Protein AF-A0A8S4NCX4-F1 (afdb_monomer_lite)

Structure (mmCIF, N/CA/C/O backbone):
data_AF-A0A8S4NCX4-F1
#
_entry.id   AF-A0A8S4NCX4-F1
#
loop_
_atom_site.group_PDB
_atom_site.id
_atom_site.type_symbol
_atom_site.label_atom_id
_atom_site.label_alt_id
_atom_site.label_comp_id
_atom_site.label_asym_id
_atom_site.label_entity_id
_atom_site.label_seq_id
_atom_site.pdbx_PDB_ins_code
_atom_site.Cartn_x
_atom_site.Cartn_y
_atom_site.Cartn_z
_atom_site.occupancy
_atom_site.B_iso_or_equiv
_atom_site.auth_seq_id
_atom_site.auth_comp_id
_atom_site.auth_asym_id
_atom_site.auth_atom_id
_atom_site.pdbx_PDB_model_num
ATOM 1 N N . MET A 1 1 ? -47.545 -5.987 24.707 1.00 58.41 1 MET A N 1
ATOM 2 C CA . MET A 1 1 ? -46.075 -5.832 24.597 1.00 58.41 1 MET A CA 1
ATOM 3 C C . MET A 1 1 ? -45.440 -6.797 23.587 1.00 58.41 1 MET A C 1
ATOM 5 O O . MET A 1 1 ? -44.699 -6.348 22.729 1.00 58.41 1 MET A O 1
ATOM 9 N N . MET A 1 2 ? -45.790 -8.090 23.594 1.00 58.44 2 MET A N 1
ATOM 10 C CA . MET A 1 2 ? -45.186 -9.116 22.714 1.00 58.44 2 MET A CA 1
ATOM 11 C C . MET A 1 2 ? -45.496 -8.986 21.201 1.00 58.44 2 MET A C 1
ATOM 13 O O . MET A 1 2 ? -44.757 -9.506 20.372 1.00 58.44 2 MET A O 1
ATOM 17 N N . GLN A 1 3 ? -46.576 -8.291 20.825 1.00 59.62 3 GLN A N 1
ATOM 18 C CA . GLN A 1 3 ? -46.982 -8.070 19.424 1.00 59.62 3 GLN A CA 1
ATOM 19 C C . GLN A 1 3 ? -46.141 -6.990 18.713 1.00 59.62 3 GLN A C 1
ATOM 21 O O . GLN A 1 3 ? -45.848 -7.118 17.529 1.00 59.62 3 GLN A O 1
ATOM 26 N N . VAL A 1 4 ? -45.685 -5.965 19.443 1.00 68.06 4 VAL A N 1
ATOM 27 C CA . VAL A 1 4 ? -44.924 -4.833 18.878 1.00 68.06 4 VAL A CA 1
ATOM 28 C C . VAL A 1 4 ? -43.503 -5.257 18.491 1.00 68.06 4 VAL A C 1
ATOM 30 O O . VAL A 1 4 ? -43.012 -4.883 17.430 1.00 68.06 4 VAL A O 1
ATOM 33 N N . MET A 1 5 ? -42.880 -6.130 19.291 1.00 69.50 5 MET A N 1
ATOM 34 C CA . MET A 1 5 ? -41.547 -6.668 18.993 1.00 69.50 5 MET A CA 1
ATOM 35 C C . MET A 1 5 ? -41.543 -7.558 17.746 1.00 69.50 5 MET A C 1
ATOM 37 O O . MET A 1 5 ? -40.627 -7.479 16.935 1.00 69.50 5 MET A O 1
ATOM 41 N N . LYS A 1 6 ? -42.595 -8.364 17.540 1.00 71.31 6 LYS A N 1
ATOM 42 C CA . LYS A 1 6 ? -42.709 -9.213 16.343 1.00 71.31 6 LYS A CA 1
ATOM 43 C C . LYS A 1 6 ? -42.825 -8.378 15.066 1.00 71.31 6 LYS A C 1
ATOM 45 O O . LYS A 1 6 ? -42.198 -8.717 14.068 1.00 71.31 6 LYS A O 1
ATOM 50 N N . LEU A 1 7 ? -43.566 -7.269 15.114 1.00 77.00 7 LEU A N 1
ATOM 51 C CA . LEU A 1 7 ? -43.721 -6.373 13.968 1.00 77.00 7 LEU A CA 1
ATOM 52 C C . LEU A 1 7 ? -42.421 -5.616 13.647 1.00 77.00 7 LEU A C 1
ATOM 54 O O . LEU A 1 7 ? -42.077 -5.472 12.477 1.00 77.00 7 LEU A O 1
ATOM 58 N N . GLN A 1 8 ? -41.658 -5.209 14.669 1.00 75.50 8 GLN A N 1
ATOM 59 C CA . GLN A 1 8 ? -40.340 -4.595 14.473 1.00 75.50 8 GLN A CA 1
ATOM 60 C C . GLN A 1 8 ? -39.322 -5.570 13.872 1.00 75.50 8 GLN A C 1
ATOM 62 O O . GLN A 1 8 ? -38.602 -5.194 12.951 1.00 75.50 8 GLN A O 1
ATOM 67 N N . CYS A 1 9 ? -39.290 -6.830 14.318 1.00 77.62 9 CYS A N 1
ATOM 68 C CA . CYS A 1 9 ? -38.395 -7.834 13.735 1.00 77.62 9 CYS A CA 1
ATOM 69 C C . CYS A 1 9 ? -38.725 -8.124 12.263 1.00 77.62 9 CYS A C 1
ATOM 71 O O . CYS A 1 9 ? -37.815 -8.247 11.447 1.00 77.62 9 CYS A O 1
ATOM 73 N N . ILE A 1 10 ? -40.013 -8.188 11.907 1.00 83.88 10 ILE A N 1
ATOM 74 C CA . ILE A 1 10 ? -40.442 -8.394 10.516 1.00 83.88 10 ILE A CA 1
ATOM 75 C C . ILE A 1 10 ? -40.072 -7.182 9.652 1.00 83.88 10 ILE A C 1
ATOM 77 O O . ILE A 1 10 ? -39.556 -7.355 8.552 1.00 83.88 10 ILE A O 1
ATOM 81 N N . LEU A 1 11 ? -40.267 -5.960 10.156 1.00 82.19 11 LEU A N 1
ATOM 82 C CA . LEU A 1 11 ? -39.900 -4.744 9.429 1.00 82.19 11 LEU A CA 1
ATOM 83 C C . LE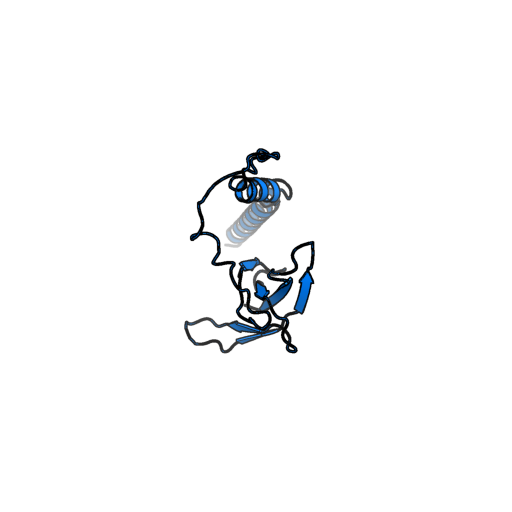U A 1 11 ? -38.386 -4.664 9.177 1.00 82.19 11 LEU A C 1
ATOM 85 O O . LEU A 1 11 ? -37.971 -4.347 8.065 1.00 82.19 11 LEU A O 1
ATOM 89 N N . LEU A 1 12 ? -37.562 -5.010 10.171 1.00 83.06 12 LEU A N 1
ATOM 90 C CA . LEU A 1 12 ? -36.103 -5.037 10.023 1.00 83.06 12 LEU A CA 1
ATOM 91 C C . LEU A 1 12 ? -35.645 -6.102 9.021 1.00 83.06 12 LEU A C 1
ATOM 93 O O . LEU A 1 12 ? -34.774 -5.823 8.201 1.00 83.06 12 LEU A O 1
ATOM 97 N N . LEU A 1 13 ? -36.269 -7.284 9.026 1.00 82.19 13 LEU A N 1
ATOM 98 C CA . LEU A 1 13 ? -36.000 -8.330 8.036 1.00 82.19 13 LEU A CA 1
ATOM 99 C C . LEU A 1 13 ? -36.366 -7.887 6.617 1.00 82.19 13 LEU A C 1
ATOM 101 O O . LEU A 1 13 ? -35.605 -8.149 5.691 1.00 82.19 13 LEU A O 1
ATOM 105 N N . LEU A 1 14 ? -37.485 -7.181 6.438 1.00 82.62 14 LEU A N 1
ATOM 106 C CA . LEU A 1 14 ? -37.898 -6.669 5.129 1.00 82.62 14 LEU A CA 1
ATOM 107 C C . LEU A 1 14 ? -36.974 -5.557 4.623 1.00 82.62 14 LEU A C 1
ATOM 109 O O . LEU A 1 14 ? -36.641 -5.549 3.441 1.00 82.62 14 LEU A O 1
ATOM 113 N N . ILE A 1 15 ? -36.515 -4.659 5.501 1.00 81.38 15 ILE A N 1
ATOM 114 C CA . ILE A 1 15 ? -35.525 -3.631 5.148 1.00 81.38 15 ILE A CA 1
ATOM 115 C C . ILE A 1 15 ? -34.203 -4.292 4.757 1.00 81.38 15 ILE A C 1
ATOM 117 O O . ILE A 1 15 ? -33.630 -3.937 3.730 1.00 81.38 15 ILE A O 1
ATOM 121 N N . PHE A 1 16 ? -33.744 -5.285 5.522 1.00 76.00 16 PHE A N 1
ATOM 122 C CA . PHE A 1 16 ? -32.504 -5.996 5.220 1.00 76.00 16 PHE A CA 1
ATOM 123 C C . PHE A 1 16 ? -32.601 -6.727 3.878 1.00 76.00 16 PHE A C 1
ATOM 125 O O . PHE A 1 16 ? -31.731 -6.561 3.031 1.00 76.00 16 PHE A O 1
ATOM 132 N N . LEU A 1 17 ? -33.707 -7.439 3.628 1.00 73.88 17 LEU A N 1
ATOM 133 C CA . LEU A 1 17 ? -33.945 -8.123 2.358 1.00 73.88 17 LEU A CA 1
ATOM 134 C C . LEU A 1 17 ? -34.027 -7.133 1.187 1.00 73.88 17 LEU A C 1
ATOM 136 O O . LEU A 1 17 ? -33.467 -7.390 0.125 1.00 73.88 17 LEU A O 1
ATOM 140 N N . PHE A 1 18 ? -34.682 -5.985 1.380 1.00 75.38 18 PHE A N 1
ATOM 141 C CA . PHE A 1 18 ? -34.773 -4.931 0.372 1.00 75.38 18 PHE A CA 1
ATOM 142 C C . PHE A 1 18 ? -33.398 -4.336 0.060 1.00 75.38 18 PHE A C 1
ATOM 144 O O . PHE A 1 18 ? -33.070 -4.155 -1.110 1.00 75.38 18 PHE A O 1
ATOM 151 N N . VAL A 1 19 ? -32.563 -4.091 1.073 1.00 69.38 19 VAL A N 1
ATOM 152 C CA . VAL A 1 19 ? -31.181 -3.647 0.868 1.00 69.38 19 VAL A CA 1
ATOM 153 C C . VAL A 1 19 ? -30.383 -4.738 0.160 1.00 69.38 19 VAL A C 1
ATOM 155 O O . VAL A 1 19 ? -29.743 -4.440 -0.831 1.00 69.38 19 VAL A O 1
ATOM 158 N N . THR A 1 20 ? -30.460 -6.011 0.549 1.00 65.25 20 THR A N 1
ATOM 159 C CA . THR A 1 20 ? -29.702 -7.084 -0.122 1.00 65.25 20 THR A CA 1
ATOM 160 C C . THR A 1 20 ? -30.132 -7.301 -1.579 1.00 65.25 20 THR A C 1
ATOM 162 O O . THR A 1 20 ? -29.284 -7.519 -2.444 1.00 65.25 20 THR A O 1
ATOM 165 N N . ILE A 1 21 ? -31.433 -7.217 -1.878 1.00 68.81 21 ILE A N 1
ATOM 166 C CA . ILE A 1 21 ? -31.961 -7.391 -3.240 1.00 68.81 21 ILE A CA 1
ATOM 167 C C . ILE A 1 21 ? -31.581 -6.200 -4.131 1.00 68.81 21 ILE A C 1
ATOM 169 O O . ILE A 1 21 ? -31.198 -6.404 -5.285 1.00 68.81 21 ILE A O 1
ATOM 173 N N . ASN A 1 22 ? -31.643 -4.972 -3.605 1.00 63.97 22 ASN A N 1
ATOM 174 C CA . ASN A 1 22 ? -31.317 -3.762 -4.367 1.00 63.97 22 ASN A CA 1
ATOM 175 C C . ASN A 1 22 ? -29.819 -3.417 -4.371 1.00 63.97 22 ASN A C 1
ATOM 177 O O . ASN A 1 22 ? -29.367 -2.712 -5.268 1.00 63.97 22 ASN A O 1
ATOM 181 N N . SER A 1 23 ? -29.033 -3.952 -3.435 1.00 48.84 23 SER A N 1
ATOM 182 C CA . SER A 1 23 ? -27.578 -3.771 -3.356 1.00 48.84 23 SER A CA 1
ATOM 183 C C . SER A 1 23 ? -26.801 -4.779 -4.193 1.00 48.84 23 SER A C 1
ATOM 185 O O . SER A 1 23 ? -25.606 -4.936 -3.966 1.00 48.84 23 SER A O 1
ATOM 187 N N . ARG A 1 24 ? -27.413 -5.448 -5.185 1.00 45.16 24 ARG A N 1
ATOM 188 C CA . ARG A 1 24 ? -26.621 -6.136 -6.214 1.00 45.16 24 ARG A CA 1
ATOM 189 C C . ARG A 1 24 ? -25.730 -5.091 -6.889 1.00 45.16 24 ARG A C 1
ATOM 191 O O . ARG A 1 24 ? -26.252 -4.274 -7.653 1.00 45.16 24 ARG A O 1
ATOM 198 N N . PRO A 1 25 ? -24.401 -5.114 -6.679 1.00 44.53 25 PRO A N 1
ATOM 199 C CA . PRO A 1 25 ? -23.524 -4.298 -7.485 1.00 44.53 25 PRO A CA 1
ATOM 200 C C . PRO A 1 25 ? -23.636 -4.894 -8.884 1.00 44.53 25 PRO A C 1
ATOM 202 O O . PRO A 1 25 ? -23.243 -6.038 -9.121 1.00 44.53 25 PRO A O 1
ATOM 205 N N . SER A 1 26 ? -24.244 -4.156 -9.812 1.00 43.50 26 SER A N 1
ATOM 206 C CA . SER A 1 26 ? -24.096 -4.456 -11.229 1.00 43.50 26 SER A CA 1
ATOM 207 C C . SER A 1 26 ? -22.601 -4.363 -11.515 1.00 43.50 26 SER A C 1
ATOM 209 O O . SER A 1 26 ? -22.059 -3.267 -11.665 1.00 43.50 26 SER A O 1
ATOM 211 N N . LYS A 1 27 ? -21.948 -5.531 -11.539 1.00 45.19 27 LYS A N 1
ATOM 212 C CA . LYS A 1 27 ? -20.526 -5.727 -11.855 1.00 45.19 27 LYS A CA 1
ATOM 213 C C . LYS A 1 27 ? -20.140 -5.014 -13.160 1.00 45.19 27 LYS A C 1
ATOM 215 O O . LYS A 1 27 ? -18.992 -4.630 -13.337 1.00 45.19 27 LYS A O 1
ATOM 220 N N . ASP A 1 28 ? -21.128 -4.738 -14.009 1.00 46.66 28 ASP A N 1
ATOM 221 C CA . ASP A 1 28 ? -20.958 -4.107 -15.310 1.00 46.66 28 ASP A CA 1
ATOM 222 C C . ASP A 1 28 ? -21.072 -2.571 -15.298 1.00 46.66 28 ASP A C 1
ATOM 224 O O . ASP A 1 28 ? -20.489 -1.918 -16.166 1.00 46.66 28 ASP A O 1
ATOM 228 N N . ARG A 1 29 ? -21.762 -1.939 -14.332 1.00 46.38 29 ARG A N 1
ATOM 229 C CA . ARG A 1 29 ? -21.927 -0.466 -14.336 1.00 46.38 29 ARG A CA 1
ATOM 230 C C . ARG A 1 29 ? -20.768 0.292 -13.701 1.00 46.38 29 ARG A C 1
ATOM 232 O O . ARG A 1 29 ? -20.398 1.336 -14.232 1.00 46.38 29 ARG A O 1
ATOM 239 N N . SER A 1 30 ? -20.172 -0.210 -12.620 1.00 46.62 30 SER A N 1
ATOM 240 C CA . SER A 1 30 ? -19.026 0.454 -11.978 1.00 46.62 30 SER A CA 1
ATOM 241 C C . SER A 1 30 ? -17.769 0.377 -12.845 1.00 46.62 30 SER A C 1
ATOM 243 O O . SER A 1 30 ? -17.073 1.377 -12.993 1.00 46.62 30 SER A O 1
ATOM 245 N N . ILE A 1 31 ? -17.535 -0.758 -13.513 1.00 43.62 31 ILE A N 1
ATOM 246 C CA . ILE A 1 31 ? -16.406 -0.936 -14.438 1.00 43.62 31 ILE A CA 1
ATOM 247 C C . ILE A 1 31 ? -16.583 -0.066 -15.690 1.00 43.62 31 ILE A C 1
ATOM 249 O O . ILE A 1 31 ? -15.616 0.522 -16.166 1.00 43.62 31 ILE A O 1
ATOM 253 N N . THR A 1 32 ? -17.807 0.088 -16.203 1.00 41.94 32 THR A N 1
ATOM 254 C CA . THR A 1 32 ? -18.066 0.957 -17.365 1.00 41.94 32 THR A CA 1
ATOM 255 C C . THR A 1 32 ? -17.982 2.445 -17.004 1.00 41.94 32 THR A C 1
ATOM 257 O O . THR A 1 32 ? -17.461 3.236 -17.787 1.00 41.94 32 THR A O 1
ATOM 260 N N . ALA A 1 33 ? -18.427 2.842 -15.807 1.00 44.47 33 ALA A N 1
ATOM 261 C CA . ALA A 1 33 ? -18.295 4.217 -15.326 1.00 44.47 33 ALA A CA 1
ATOM 262 C C . ALA A 1 33 ? -16.831 4.593 -15.032 1.00 44.47 33 ALA A C 1
ATOM 264 O O . ALA A 1 33 ? -16.402 5.668 -15.438 1.00 44.47 33 ALA A O 1
ATOM 265 N N . LEU A 1 34 ? -16.047 3.696 -14.419 1.00 38.12 34 LEU A N 1
ATOM 266 C CA . LEU A 1 34 ? -14.611 3.898 -14.178 1.00 38.12 34 LEU A CA 1
ATOM 267 C C . LEU A 1 34 ? -13.798 3.882 -15.477 1.00 38.12 34 LEU A C 1
ATOM 269 O O . LEU A 1 34 ? -12.943 4.743 -15.656 1.00 38.12 34 LEU A O 1
ATOM 273 N N . LYS A 1 35 ? -14.116 2.997 -16.433 1.00 38.75 35 LYS A N 1
ATOM 274 C CA . LYS A 1 35 ? -13.520 3.043 -17.780 1.00 38.75 35 LYS A CA 1
ATOM 275 C C . LYS A 1 35 ? -13.821 4.364 -18.486 1.00 38.75 35 LYS A C 1
ATOM 277 O O . LYS A 1 35 ? -12.923 4.945 -19.077 1.00 38.75 35 LYS A O 1
ATOM 282 N N . ASN A 1 36 ? -15.048 4.875 -18.391 1.00 38.25 36 ASN A N 1
ATOM 283 C CA . ASN A 1 36 ? -15.418 6.143 -19.025 1.00 38.25 36 ASN A CA 1
ATOM 284 C C . ASN A 1 36 ? -14.881 7.383 -18.297 1.00 38.25 36 ASN A C 1
ATOM 286 O O . ASN A 1 36 ? -14.775 8.429 -18.930 1.00 38.25 36 ASN A O 1
ATOM 290 N N . LEU A 1 37 ? -14.554 7.288 -17.005 1.00 42.03 37 LEU A N 1
ATOM 291 C CA . LEU A 1 37 ? -13.939 8.378 -16.246 1.00 42.03 37 LEU A CA 1
ATOM 292 C C . LEU A 1 3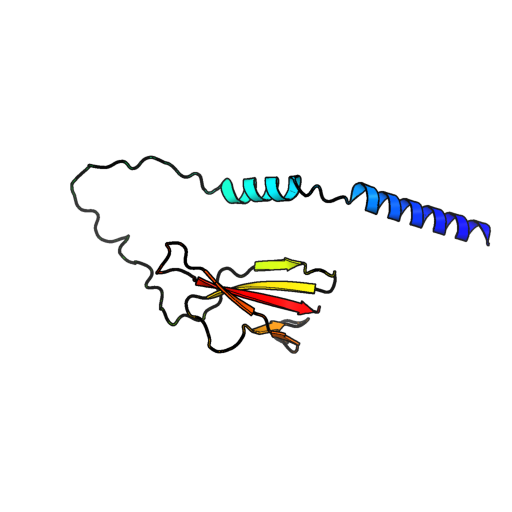7 ? -12.414 8.406 -16.443 1.00 42.03 37 LEU A C 1
ATOM 294 O O . LEU A 1 37 ? -11.854 9.478 -16.611 1.00 42.03 37 LEU A O 1
ATOM 298 N N . PHE A 1 38 ? -11.765 7.239 -16.520 1.00 41.09 38 PHE A N 1
ATOM 299 C CA . PHE A 1 38 ? -10.314 7.123 -16.714 1.00 41.09 38 PHE A CA 1
ATOM 300 C C . PHE A 1 38 ? -9.885 7.279 -18.187 1.00 41.09 38 PHE A C 1
ATOM 302 O O . PHE A 1 38 ? -8.793 7.759 -18.469 1.00 41.09 38 PHE A O 1
ATOM 309 N N . MET A 1 39 ? -10.751 6.930 -19.150 1.00 40.91 39 MET A N 1
ATOM 310 C CA . MET A 1 39 ? -10.447 7.030 -20.590 1.00 40.91 39 MET A CA 1
ATOM 311 C C . MET A 1 39 ? -10.959 8.319 -21.250 1.00 40.91 39 MET A C 1
ATOM 313 O O . MET A 1 39 ? -10.652 8.560 -22.416 1.00 40.91 39 MET A O 1
ATOM 317 N N . ARG A 1 40 ? -11.744 9.158 -20.554 1.00 39.53 40 ARG A N 1
ATOM 318 C CA . ARG A 1 40 ? -12.232 10.429 -21.128 1.00 39.53 40 ARG A CA 1
ATOM 319 C C . ARG A 1 40 ? -11.132 11.476 -21.296 1.00 39.53 40 ARG A C 1
ATOM 321 O O . ARG A 1 40 ? -11.220 12.264 -22.236 1.00 39.53 40 ARG A O 1
ATOM 328 N N . ASP A 1 41 ? -10.098 11.420 -20.461 1.00 39.41 41 ASP A N 1
ATOM 329 C CA . ASP A 1 41 ? -8.960 12.346 -20.519 1.00 39.41 41 ASP A CA 1
ATOM 330 C C . ASP A 1 41 ? -7.794 11.818 -21.368 1.00 39.41 41 ASP A C 1
ATOM 332 O O . ASP A 1 41 ? -6.907 12.573 -21.758 1.00 39.41 41 ASP A O 1
ATOM 336 N N . LEU A 1 42 ? -7.848 10.550 -21.786 1.00 39.44 42 LEU A N 1
ATOM 337 C CA . LEU A 1 42 ? -6.936 9.972 -22.771 1.00 39.44 42 LEU A CA 1
ATOM 338 C C . LEU A 1 42 ? -7.567 10.029 -24.162 1.00 39.44 42 LEU A C 1
ATOM 340 O O . LEU A 1 42 ? -7.802 9.017 -24.824 1.00 39.44 42 LEU A O 1
ATOM 344 N N . LYS A 1 43 ? -7.833 11.247 -24.641 1.00 37.16 43 LYS A N 1
ATOM 345 C CA . LYS A 1 43 ? -8.119 11.472 -26.060 1.00 37.16 43 LYS A CA 1
ATOM 346 C C . LYS A 1 43 ? -6.810 11.322 -26.837 1.00 37.16 43 LYS A C 1
ATOM 348 O O . LYS A 1 43 ? -6.187 12.309 -27.219 1.00 37.16 43 LYS A O 1
ATOM 353 N N . TRP A 1 44 ? -6.389 10.076 -27.046 1.00 39.19 44 TRP A N 1
ATOM 354 C CA . TRP A 1 44 ? -5.294 9.729 -27.944 1.00 39.19 44 TRP A CA 1
ATOM 355 C C . TRP A 1 44 ? -5.618 10.315 -29.321 1.00 39.19 44 TRP A C 1
ATOM 357 O O . TRP A 1 44 ? -6.589 9.903 -29.958 1.00 39.19 44 TRP A O 1
ATOM 367 N N . LYS A 1 45 ? -4.865 11.330 -29.757 1.00 36.56 45 LYS A N 1
ATOM 368 C CA . LYS A 1 45 ? -4.927 11.834 -31.131 1.00 36.56 45 LYS A CA 1
ATOM 369 C C . LYS A 1 45 ? -3.969 10.993 -31.975 1.00 36.56 45 LYS A C 1
ATOM 371 O O . LYS A 1 45 ? -2.761 11.145 -31.819 1.00 36.56 45 LYS A O 1
ATOM 376 N N . PRO A 1 46 ? -4.458 10.130 -32.881 1.00 42.53 46 PRO A N 1
ATOM 377 C CA . PRO A 1 46 ? -3.606 9.463 -33.847 1.00 42.53 46 PRO A CA 1
ATOM 378 C C . PRO A 1 46 ? -3.362 10.437 -35.002 1.00 42.53 46 PRO A C 1
ATOM 380 O O . PRO A 1 46 ? -3.999 10.363 -36.048 1.00 42.53 46 PRO A O 1
ATOM 383 N N . SER A 1 47 ? -2.491 11.414 -34.791 1.00 47.38 47 SER A N 1
ATOM 384 C CA . SER A 1 47 ? -1.989 12.241 -35.880 1.00 47.38 47 SER A CA 1
ATOM 385 C C . SER A 1 47 ? -0.637 12.801 -35.491 1.00 47.38 47 SER A C 1
ATOM 387 O O . SER A 1 47 ? -0.569 13.940 -35.066 1.00 47.38 47 SER A O 1
ATOM 389 N N . ASP A 1 48 ? 0.405 11.992 -35.629 1.00 40.22 48 ASP A N 1
ATOM 390 C CA . ASP A 1 48 ? 1.718 12.491 -36.027 1.00 40.22 48 ASP A CA 1
ATOM 391 C C . ASP A 1 48 ? 2.379 11.391 -36.860 1.00 40.22 48 ASP A C 1
ATOM 393 O O . ASP A 1 48 ? 3.021 10.459 -36.380 1.00 40.22 48 ASP A O 1
ATOM 397 N N . HIS A 1 49 ? 2.080 11.457 -38.155 1.00 46.31 49 HIS A N 1
ATOM 398 C CA . HIS A 1 49 ? 2.762 10.714 -39.202 1.00 46.31 49 HIS A CA 1
ATOM 399 C C . HIS A 1 49 ? 3.961 11.529 -39.725 1.00 46.31 49 HIS A C 1
ATOM 401 O O . HIS A 1 49 ? 4.055 12.732 -39.479 1.00 46.31 49 HIS A O 1
ATOM 407 N N . PRO A 1 50 ? 4.914 10.863 -40.395 1.00 51.53 50 PRO A N 1
ATOM 408 C CA . PRO A 1 50 ? 6.310 11.266 -40.464 1.00 51.53 50 PRO A CA 1
ATOM 409 C C . PRO A 1 50 ? 6.567 12.355 -41.511 1.00 51.53 50 PRO A C 1
ATOM 411 O O . PRO A 1 50 ? 5.947 12.373 -42.570 1.00 51.53 50 PRO A O 1
ATOM 414 N N . GLY A 1 51 ? 7.577 13.190 -41.254 1.00 45.47 51 GLY A N 1
ATOM 415 C CA . GLY A 1 51 ? 8.237 13.978 -42.296 1.00 45.47 51 GLY A CA 1
ATOM 416 C C . GLY A 1 51 ? 7.911 15.468 -42.311 1.00 45.47 51 GLY A C 1
ATOM 417 O O . GLY A 1 51 ? 7.349 15.962 -43.279 1.00 45.47 51 GLY A O 1
ATOM 418 N N . VAL A 1 52 ? 8.385 16.213 -41.312 1.00 40.50 52 VAL A N 1
ATOM 419 C CA . VAL A 1 52 ? 8.761 17.622 -41.507 1.00 40.50 52 VAL A CA 1
ATOM 420 C C . VAL A 1 52 ? 10.105 17.836 -40.823 1.00 40.50 52 VAL A C 1
ATOM 422 O O . VAL A 1 52 ? 10.242 17.686 -39.612 1.00 40.50 52 VAL A O 1
ATOM 425 N N . ARG A 1 53 ? 11.131 18.113 -41.628 1.00 54.22 53 ARG A N 1
ATOM 426 C CA . ARG A 1 53 ? 12.478 18.444 -41.162 1.00 54.22 53 ARG A CA 1
ATOM 427 C C . ARG A 1 53 ? 12.597 19.967 -41.064 1.00 54.22 53 ARG A C 1
ATOM 429 O O . ARG A 1 53 ? 12.169 20.653 -41.985 1.00 54.22 53 ARG A O 1
ATOM 436 N N . GLU A 1 54 ? 13.289 20.406 -40.008 1.00 51.22 54 GLU A N 1
ATOM 437 C CA . GLU A 1 54 ? 13.783 21.765 -39.703 1.00 51.22 54 GLU A CA 1
ATOM 438 C C . GLU A 1 54 ? 12.765 22.752 -39.098 1.00 51.22 54 GLU A C 1
ATOM 440 O O . GLU A 1 54 ? 11.648 22.865 -39.570 1.00 51.22 54 GLU A O 1
ATOM 445 N N . LYS A 1 55 ? 13.078 23.554 -38.069 1.00 45.31 55 LYS A N 1
ATOM 446 C CA . LYS A 1 55 ? 14.364 23.979 -37.483 1.00 45.31 55 LYS A CA 1
ATOM 447 C C . LYS A 1 55 ? 14.081 24.645 -36.119 1.00 45.31 55 LYS A C 1
ATOM 449 O O . LYS A 1 55 ? 13.148 25.427 -36.016 1.00 45.31 55 LYS A O 1
ATOM 454 N N . ARG A 1 56 ? 14.968 24.418 -35.139 1.00 49.12 56 ARG A N 1
ATOM 455 C CA . ARG A 1 56 ? 15.202 25.231 -33.921 1.00 49.12 56 ARG A CA 1
ATOM 456 C C . ARG A 1 56 ? 13.987 25.546 -33.032 1.00 49.12 56 ARG A C 1
ATOM 458 O O . ARG A 1 56 ? 13.503 26.671 -33.000 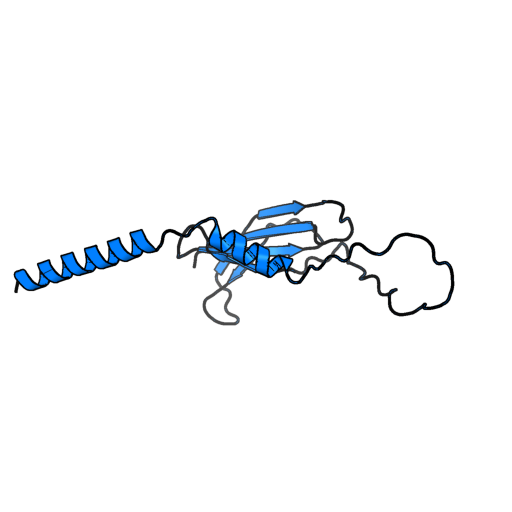1.00 49.12 56 ARG A O 1
ATOM 465 N N . GLN A 1 57 ? 13.660 24.597 -32.163 1.00 44.66 57 GLN A N 1
ATOM 466 C CA . GLN A 1 57 ? 13.091 24.893 -30.848 1.00 44.66 57 GLN A CA 1
ATOM 467 C C . GLN A 1 57 ? 13.752 23.965 -29.824 1.00 44.66 57 GLN A C 1
ATOM 469 O O . GLN A 1 57 ? 13.185 22.987 -29.361 1.00 44.66 57 GLN A O 1
ATOM 474 N N . SER A 1 58 ? 15.036 24.232 -29.583 1.00 49.97 58 SER A N 1
ATOM 475 C CA . SER A 1 58 ? 15.809 23.634 -28.493 1.00 49.97 58 SER A CA 1
ATOM 476 C C . SER A 1 58 ? 15.493 24.412 -27.218 1.00 49.97 58 SER A C 1
ATOM 478 O O . SER A 1 58 ? 15.382 25.637 -27.303 1.00 49.97 58 SER A O 1
ATOM 480 N N . SER A 1 59 ? 15.468 23.728 -26.071 1.00 53.28 59 SER A N 1
ATOM 481 C CA . SER A 1 59 ? 15.480 24.302 -24.713 1.00 53.28 59 SER A CA 1
ATOM 482 C C . SER A 1 59 ? 14.144 24.445 -23.968 1.00 53.28 59 SER A C 1
ATOM 484 O O . SER A 1 59 ? 13.989 25.433 -23.265 1.00 53.28 59 SER A O 1
ATOM 486 N N . TRP A 1 60 ? 13.219 23.480 -24.045 1.00 45.84 60 TRP A N 1
ATOM 487 C CA . TRP A 1 60 ? 12.202 23.286 -22.977 1.00 45.84 60 TRP A CA 1
ATOM 488 C C . TRP A 1 60 ? 11.714 21.828 -22.796 1.00 45.84 60 TRP A C 1
ATOM 490 O O . TRP A 1 60 ? 10.891 21.586 -21.922 1.00 45.84 60 TRP A O 1
ATOM 500 N N . TRP A 1 61 ? 12.217 20.851 -23.566 1.00 42.69 61 TRP A N 1
ATOM 501 C CA . TRP A 1 61 ? 11.835 19.427 -23.441 1.00 42.69 61 TRP A CA 1
ATOM 502 C C . TRP A 1 61 ? 12.989 18.505 -23.014 1.00 42.69 61 TRP A C 1
ATOM 504 O O . TRP A 1 61 ? 12.796 17.298 -22.932 1.00 42.69 61 TRP A O 1
ATOM 514 N N . ASP A 1 62 ? 14.171 19.063 -22.736 1.00 46.28 62 ASP A N 1
ATOM 515 C CA . ASP A 1 62 ? 15.374 18.284 -22.400 1.00 46.28 62 ASP A CA 1
ATOM 516 C C . ASP A 1 62 ? 15.562 18.081 -20.888 1.00 46.28 62 ASP A C 1
ATOM 518 O O . ASP A 1 62 ? 16.542 17.472 -20.468 1.00 46.28 62 ASP A O 1
ATOM 522 N N . GLU A 1 63 ? 14.613 18.524 -20.057 1.00 50.72 63 GLU A N 1
ATOM 523 C CA . GLU A 1 63 ? 14.484 17.994 -18.695 1.00 50.72 63 GLU A CA 1
ATOM 524 C C . GLU A 1 63 ? 13.767 16.644 -18.793 1.00 50.72 63 GLU A C 1
ATOM 526 O O . GLU A 1 63 ? 12.629 16.449 -18.371 1.00 50.72 63 GLU A O 1
ATOM 531 N N . GLU A 1 64 ? 14.431 15.715 -19.479 1.00 54.75 64 GLU A N 1
ATOM 532 C CA . GLU A 1 64 ? 14.109 14.307 -19.419 1.00 54.75 64 GLU A CA 1
ATOM 533 C C . GLU A 1 64 ? 14.199 13.948 -17.940 1.00 54.75 64 GLU A C 1
ATOM 535 O O . GLU A 1 64 ? 15.288 13.971 -17.375 1.00 54.75 64 GLU A O 1
ATOM 540 N N . THR A 1 65 ? 13.047 13.731 -17.301 1.00 56.31 65 THR A N 1
ATOM 541 C CA . THR A 1 65 ? 12.934 13.355 -15.892 1.00 56.31 65 THR A CA 1
ATOM 542 C C . THR A 1 65 ? 13.922 12.229 -15.633 1.00 56.31 65 THR A C 1
ATOM 544 O O . THR A 1 65 ? 13.689 11.084 -16.033 1.00 56.31 65 THR A O 1
ATOM 547 N N . THR A 1 66 ? 15.070 12.570 -15.051 1.00 61.75 66 THR A N 1
ATOM 548 C CA . THR A 1 66 ? 16.103 11.613 -14.690 1.00 61.75 66 THR A CA 1
ATOM 549 C C . THR A 1 66 ? 15.531 10.834 -13.531 1.00 61.75 66 THR A C 1
ATOM 551 O O . THR A 1 66 ? 15.588 11.266 -12.384 1.00 61.75 66 THR A O 1
ATOM 554 N N . ILE A 1 67 ? 14.865 9.739 -13.867 1.00 68.44 67 ILE A N 1
ATOM 555 C CA . ILE A 1 67 ? 14.353 8.786 -12.904 1.00 68.44 67 ILE A CA 1
ATOM 556 C C . ILE A 1 67 ? 15.584 8.145 -12.282 1.00 68.44 67 ILE A C 1
ATOM 558 O O . ILE A 1 67 ? 16.351 7.472 -12.972 1.00 68.44 67 ILE A O 1
ATOM 562 N N . ASP A 1 68 ? 15.812 8.470 -11.013 1.00 79.56 68 ASP A N 1
ATOM 563 C CA . ASP A 1 68 ? 16.878 7.878 -10.226 1.00 79.56 68 ASP A CA 1
ATOM 564 C C . ASP A 1 68 ? 16.550 6.386 -10.062 1.00 79.56 68 ASP A C 1
ATOM 566 O O . ASP A 1 68 ? 15.509 6.057 -9.486 1.00 79.56 68 ASP A O 1
ATOM 570 N N . PRO A 1 69 ? 17.372 5.472 -10.611 1.00 77.94 69 PRO A N 1
ATOM 571 C CA . PRO A 1 69 ? 17.120 4.039 -10.516 1.00 77.94 69 PRO A CA 1
ATOM 572 C C . PRO A 1 69 ? 17.176 3.520 -9.072 1.00 77.94 69 PRO A C 1
ATOM 574 O O . PRO A 1 69 ? 16.793 2.377 -8.847 1.00 77.94 69 PRO A O 1
ATOM 577 N N . GLU A 1 70 ? 17.634 4.336 -8.116 1.00 83.81 70 GLU A N 1
ATOM 578 C CA . GLU A 1 70 ? 17.647 4.050 -6.680 1.00 83.81 70 GLU A CA 1
ATOM 579 C C . GLU A 1 70 ? 16.528 4.793 -5.916 1.00 83.81 70 GLU A C 1
ATOM 581 O O . GLU A 1 70 ? 16.548 4.866 -4.687 1.00 83.81 70 GLU A O 1
ATOM 586 N N . ASP A 1 71 ? 15.518 5.337 -6.609 1.00 86.62 71 ASP A N 1
ATOM 587 C CA . ASP A 1 71 ? 14.388 6.002 -5.953 1.00 86.62 71 ASP A CA 1
ATOM 588 C C . ASP A 1 71 ? 13.382 4.995 -5.363 1.00 86.62 71 ASP A C 1
ATOM 590 O O . ASP A 1 71 ? 12.577 4.362 -6.059 1.00 86.62 71 ASP A O 1
ATOM 594 N N . PHE A 1 72 ? 13.398 4.896 -4.033 1.00 88.12 72 PHE A N 1
ATOM 595 C CA . PHE A 1 72 ? 12.460 4.103 -3.233 1.00 88.12 72 PHE A CA 1
ATOM 596 C C . PHE A 1 72 ? 11.213 4.889 -2.800 1.00 88.12 72 PHE A C 1
ATOM 598 O O . PHE A 1 72 ? 10.412 4.392 -2.005 1.00 88.12 72 PHE A O 1
ATOM 605 N N . THR A 1 73 ? 11.038 6.129 -3.264 1.00 90.50 73 THR A N 1
ATOM 606 C CA . THR A 1 73 ? 9.906 6.970 -2.865 1.00 90.50 73 THR A CA 1
ATOM 607 C C . THR A 1 73 ? 8.594 6.369 -3.375 1.00 90.50 73 THR A C 1
ATOM 609 O O . THR A 1 73 ? 8.448 6.161 -4.581 1.00 90.50 73 THR A O 1
ATOM 612 N N . PRO A 1 74 ? 7.594 6.130 -2.503 1.00 92.25 74 PRO A N 1
ATOM 613 C CA . PRO A 1 74 ? 6.280 5.676 -2.938 1.00 92.25 74 PRO A CA 1
ATOM 614 C C . PRO A 1 74 ? 5.582 6.711 -3.825 1.00 92.25 74 PRO A C 1
ATOM 616 O O . PRO A 1 74 ? 5.385 7.864 -3.440 1.00 92.25 74 PRO A O 1
ATOM 619 N N . GLN A 1 75 ? 5.133 6.273 -4.994 1.00 91.25 75 GLN A N 1
ATOM 620 C CA . GLN A 1 75 ? 4.372 7.058 -5.959 1.00 91.25 75 GLN A CA 1
ATOM 621 C C . GLN A 1 75 ? 3.036 6.370 -6.261 1.00 91.25 75 GLN A C 1
ATOM 623 O O . GLN A 1 75 ? 2.819 5.208 -5.916 1.00 91.25 75 GLN A O 1
ATOM 628 N N . GLN A 1 76 ? 2.114 7.093 -6.909 1.00 92.50 76 GLN A N 1
ATOM 629 C CA . GLN A 1 76 ? 0.826 6.544 -7.376 1.00 92.50 76 GLN A CA 1
ATOM 630 C C . GLN A 1 76 ? 0.015 5.829 -6.274 1.00 92.50 76 GLN A C 1
ATOM 632 O O . GLN A 1 76 ? -0.648 4.812 -6.508 1.00 92.50 76 GLN A O 1
ATOM 637 N N . ILE A 1 77 ? 0.077 6.372 -5.055 1.00 95.38 77 ILE A N 1
ATOM 638 C CA . ILE A 1 77 ? -0.572 5.800 -3.877 1.00 95.38 77 ILE A CA 1
ATOM 639 C C . ILE A 1 77 ? -2.089 5.811 -4.077 1.00 95.38 77 ILE A C 1
ATOM 641 O O . ILE A 1 77 ? -2.686 6.852 -4.356 1.00 95.38 77 ILE A O 1
ATOM 645 N N . HIS A 1 78 ? -2.720 4.658 -3.892 1.00 95.88 78 HIS A N 1
ATOM 646 C CA . HIS A 1 78 ? -4.166 4.514 -3.930 1.00 95.88 78 HI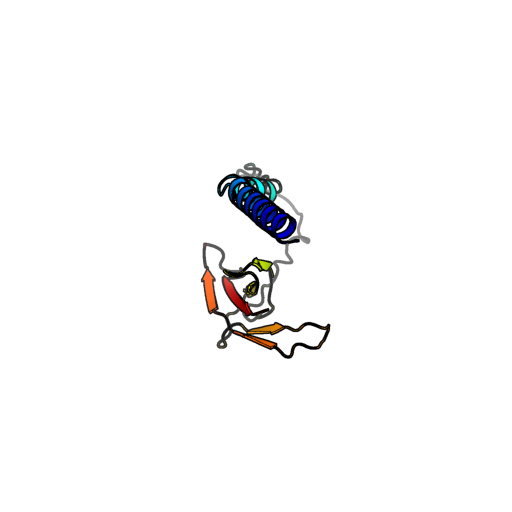S A CA 1
ATOM 647 C C . HIS A 1 78 ? -4.660 3.547 -2.854 1.00 95.88 78 HIS A C 1
ATOM 649 O O . HIS A 1 78 ? -3.938 2.672 -2.375 1.00 95.88 78 HIS A O 1
ATOM 655 N N . LEU A 1 79 ? -5.919 3.739 -2.463 1.00 96.19 79 LEU A N 1
ATOM 656 C CA . LEU A 1 79 ? -6.593 2.975 -1.420 1.00 96.19 79 LEU A CA 1
ATOM 657 C C . LEU A 1 79 ? -7.793 2.246 -2.013 1.00 96.19 79 LEU A C 1
ATOM 659 O O . LEU A 1 79 ? -8.499 2.777 -2.873 1.00 96.19 79 LEU A O 1
ATOM 663 N N . SER A 1 80 ? -8.053 1.044 -1.517 1.00 96.81 80 SER A N 1
ATOM 664 C CA . SER A 1 80 ? -9.264 0.290 -1.8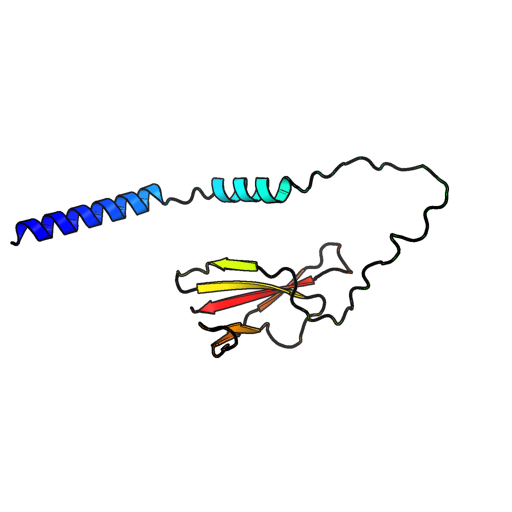29 1.00 96.81 80 SER A CA 1
ATOM 665 C C . SER A 1 80 ? -9.783 -0.447 -0.598 1.00 96.81 80 SER A C 1
ATOM 667 O O . SER A 1 80 ? -9.081 -0.581 0.406 1.00 96.81 80 SER A O 1
ATOM 669 N N . LEU A 1 81 ? -11.037 -0.890 -0.660 1.00 96.50 81 LEU A N 1
ATOM 670 C CA . LEU A 1 81 ? -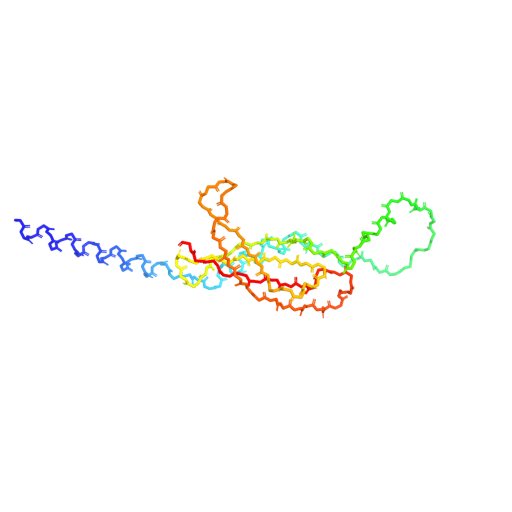11.602 -1.770 0.359 1.00 96.50 81 LEU A CA 1
ATOM 671 C C . LEU A 1 81 ? -10.961 -3.157 0.252 1.00 96.50 81 LEU A C 1
ATOM 673 O O . LEU A 1 81 ? -10.659 -3.613 -0.854 1.00 96.50 81 LEU A O 1
ATOM 677 N N . GLY A 1 82 ? -10.756 -3.807 1.396 1.00 94.00 82 GLY A N 1
ATOM 678 C CA . GLY A 1 82 ? -10.390 -5.217 1.439 1.00 94.00 82 GLY A CA 1
ATOM 679 C C . GLY A 1 82 ? -11.587 -6.141 1.228 1.00 94.00 82 GLY A C 1
ATOM 680 O O . GLY A 1 82 ? -12.628 -5.736 0.706 1.00 94.00 82 GLY A O 1
ATOM 681 N N . ASP A 1 83 ? -11.412 -7.400 1.622 1.00 94.62 83 ASP A N 1
ATOM 682 C CA . ASP A 1 83 ? -12.459 -8.414 1.492 1.00 94.62 83 ASP A CA 1
ATOM 683 C C . ASP A 1 83 ? -13.531 -8.218 2.577 1.00 94.62 83 ASP A C 1
ATOM 685 O O . ASP A 1 83 ? -14.721 -8.421 2.324 1.00 94.62 83 ASP A O 1
ATOM 689 N N . ASP A 1 84 ? -13.107 -7.734 3.750 1.00 96.12 84 ASP A N 1
ATOM 690 C CA . ASP A 1 84 ? -13.964 -7.411 4.888 1.00 96.12 84 ASP A CA 1
ATOM 691 C C . ASP A 1 84 ? -14.078 -5.898 5.137 1.00 96.12 84 ASP A C 1
ATOM 693 O O . ASP A 1 84 ? -13.225 -5.097 4.757 1.00 96.12 84 ASP A O 1
ATOM 697 N N . ALA A 1 85 ? -15.136 -5.489 5.845 1.00 93.06 85 ALA A N 1
ATOM 698 C CA . ALA A 1 85 ? -15.368 -4.082 6.196 1.00 93.06 85 ALA A CA 1
ATOM 699 C C . ALA A 1 85 ? -14.301 -3.496 7.142 1.00 93.06 85 ALA A C 1
ATOM 701 O O . ALA A 1 85 ? -14.149 -2.279 7.208 1.00 93.06 85 ALA A O 1
ATOM 702 N N . SER A 1 86 ? -13.579 -4.358 7.861 1.00 94.19 86 SER A N 1
ATOM 703 C CA . SER A 1 86 ? -12.431 -4.016 8.708 1.00 94.19 86 SER A CA 1
ATOM 704 C C . SER A 1 86 ? -11.103 -4.092 7.950 1.00 94.19 86 SER A C 1
ATOM 706 O O . SER A 1 86 ? -10.042 -4.187 8.561 1.00 94.19 86 SER A O 1
ATOM 708 N N . GLU A 1 87 ? -11.130 -4.136 6.618 1.00 94.75 87 GLU A N 1
ATOM 709 C CA . GLU A 1 87 ? -9.925 -4.218 5.805 1.00 94.75 87 GLU A CA 1
ATOM 710 C C . GLU A 1 87 ? -9.818 -3.057 4.819 1.00 94.75 87 GLU A C 1
ATOM 712 O O . GLU A 1 87 ? -10.769 -2.668 4.135 1.00 94.75 87 GLU A O 1
ATOM 717 N N . MET A 1 88 ? -8.597 -2.547 4.691 1.00 97.12 88 MET A N 1
ATOM 718 C CA . MET A 1 88 ? -8.221 -1.569 3.678 1.00 97.12 88 MET A CA 1
ATOM 719 C C . MET A 1 88 ? -6.970 -2.057 2.967 1.00 97.12 88 MET A C 1
ATOM 721 O O . MET A 1 88 ? -6.069 -2.601 3.592 1.00 97.12 88 MET A O 1
ATOM 725 N N . VAL A 1 89 ? -6.890 -1.857 1.661 1.00 97.62 89 VAL A N 1
ATOM 726 C CA . VAL A 1 89 ? -5.708 -2.207 0.878 1.00 97.62 89 VAL A CA 1
ATOM 727 C C . VAL A 1 89 ? -5.044 -0.926 0.403 1.00 97.62 89 VAL A C 1
ATOM 729 O O . VAL A 1 89 ? -5.671 -0.112 -0.277 1.00 97.62 89 VAL A O 1
ATOM 732 N N . VAL A 1 90 ? -3.773 -0.770 0.759 1.00 97.62 90 VAL A N 1
ATOM 733 C CA . VAL A 1 90 ? -2.895 0.294 0.278 1.00 97.62 90 VAL A CA 1
ATOM 734 C C . VAL A 1 90 ? -2.059 -0.260 -0.856 1.00 97.62 90 VAL A C 1
ATOM 736 O O . VAL A 1 90 ? -1.430 -1.311 -0.725 1.00 97.62 90 VAL A O 1
ATOM 739 N N . MET A 1 91 ? -2.050 0.459 -1.967 1.00 96.81 91 MET A N 1
ATOM 740 C CA . MET A 1 91 ? -1.221 0.139 -3.112 1.00 96.81 91 MET A CA 1
ATOM 741 C C . MET A 1 91 ? -0.412 1.362 -3.502 1.00 96.81 91 MET A C 1
ATOM 743 O O . MET A 1 91 ? -0.908 2.487 -3.474 1.00 96.81 91 MET A O 1
ATOM 747 N N . PHE A 1 92 ? 0.846 1.140 -3.837 1.00 94.75 92 PHE A N 1
ATOM 748 C CA . PHE A 1 92 ? 1.782 2.180 -4.242 1.00 94.75 92 PHE A CA 1
ATOM 749 C C . PHE A 1 92 ? 2.838 1.565 -5.145 1.00 94.75 92 PHE A C 1
ATOM 751 O O . PHE A 1 92 ? 2.918 0.342 -5.253 1.00 94.75 92 PHE A O 1
ATOM 758 N N . ALA A 1 93 ? 3.623 2.401 -5.810 1.00 92.25 93 ALA A N 1
ATOM 759 C CA . ALA A 1 93 ? 4.661 1.925 -6.701 1.00 92.25 93 ALA A CA 1
ATOM 760 C C . ALA A 1 93 ? 5.982 2.673 -6.483 1.00 92.25 93 ALA A C 1
ATOM 762 O O . ALA A 1 93 ? 5.958 3.850 -6.121 1.00 92.25 93 ALA A O 1
ATOM 763 N N . THR A 1 94 ? 7.112 2.000 -6.691 1.00 91.62 94 THR A N 1
ATOM 764 C CA . THR A 1 94 ? 8.464 2.580 -6.597 1.00 91.62 94 THR A CA 1
ATOM 765 C C . THR A 1 94 ? 9.283 2.290 -7.854 1.00 91.62 94 THR A C 1
ATOM 767 O O . THR A 1 94 ? 8.989 1.377 -8.637 1.00 91.62 94 THR A O 1
ATOM 770 N N . VAL A 1 95 ? 10.306 3.115 -8.082 1.00 88.88 95 VAL A N 1
ATOM 771 C CA . VAL A 1 95 ? 11.242 2.919 -9.194 1.00 88.88 95 VAL A CA 1
ATOM 772 C C . VAL A 1 95 ? 12.166 1.751 -8.869 1.00 88.88 95 VAL A C 1
ATOM 774 O O . VAL A 1 95 ? 12.245 0.805 -9.646 1.00 88.88 95 VAL A O 1
ATOM 777 N N . ALA A 1 96 ? 12.799 1.793 -7.697 1.00 84.69 96 ALA A N 1
ATOM 778 C CA . ALA A 1 96 ? 13.676 0.746 -7.193 1.00 84.69 96 ALA A CA 1
ATOM 779 C C . ALA A 1 96 ? 12.911 -0.263 -6.325 1.00 84.69 96 ALA A C 1
ATOM 781 O O . ALA A 1 96 ? 12.013 0.129 -5.573 1.00 84.69 96 ALA A O 1
ATOM 782 N N . ASP A 1 97 ? 13.282 -1.545 -6.392 1.00 79.81 97 ASP A N 1
ATOM 783 C CA . ASP A 1 97 ? 12.775 -2.554 -5.455 1.00 79.81 97 ASP A CA 1
ATOM 784 C C . ASP A 1 97 ? 13.666 -2.616 -4.216 1.00 79.81 97 ASP A C 1
ATOM 786 O O . ASP A 1 97 ? 14.894 -2.704 -4.315 1.00 79.81 97 ASP A O 1
ATOM 790 N N . GLY A 1 98 ? 13.049 -2.552 -3.040 1.00 73.69 98 GLY A N 1
ATOM 791 C CA . GLY A 1 98 ? 13.752 -2.738 -1.776 1.00 73.69 98 GLY A CA 1
ATOM 792 C C . GLY A 1 98 ? 13.982 -4.224 -1.502 1.00 73.69 98 GLY A C 1
ATOM 793 O O . GLY A 1 98 ? 13.188 -5.068 -1.896 1.00 73.69 98 GLY A O 1
ATOM 794 N N . SER A 1 99 ? 15.037 -4.569 -0.757 1.00 68.31 99 SER A N 1
ATOM 795 C CA . SER A 1 99 ? 15.207 -5.946 -0.258 1.00 68.31 99 SER A CA 1
ATOM 796 C C . SER A 1 99 ? 14.159 -6.341 0.788 1.00 68.31 99 SER A C 1
ATOM 798 O O . SER A 1 99 ? 13.991 -7.525 1.083 1.00 68.31 99 SER A O 1
ATOM 800 N N . ASP A 1 100 ? 13.492 -5.348 1.371 1.00 82.00 100 ASP A N 1
ATOM 801 C CA . ASP A 1 100 ? 12.529 -5.515 2.447 1.00 82.00 100 ASP A CA 1
ATOM 802 C C . ASP A 1 100 ? 11.091 -5.519 1.904 1.00 82.00 100 ASP A C 1
ATOM 804 O O . ASP A 1 100 ? 10.781 -4.795 0.954 1.00 82.00 100 ASP A O 1
ATOM 808 N N . PRO A 1 101 ? 10.177 -6.298 2.514 1.00 87.62 101 PRO A N 1
ATOM 809 C CA . PRO A 1 101 ? 8.772 -6.275 2.132 1.00 87.62 101 PRO A CA 1
ATOM 810 C C . PRO A 1 101 ? 8.175 -4.872 2.328 1.00 87.62 101 PRO A C 1
ATOM 812 O O . PRO A 1 101 ? 8.550 -4.173 3.271 1.00 87.62 101 PRO A O 1
ATOM 815 N N . PRO A 1 102 ? 7.201 -4.454 1.500 1.00 93.00 102 PRO A N 1
ATOM 816 C CA . PRO A 1 102 ? 6.583 -3.144 1.630 1.00 93.00 102 PRO A CA 1
ATOM 817 C C . PRO A 1 102 ? 5.820 -3.031 2.950 1.00 93.00 102 PRO A C 1
ATOM 819 O O . PRO A 1 102 ? 4.987 -3.882 3.281 1.00 93.00 102 PRO A O 1
ATOM 822 N N . ILE A 1 103 ? 6.081 -1.948 3.681 1.00 94.88 103 ILE A N 1
ATOM 823 C CA . ILE A 1 103 ? 5.518 -1.693 5.008 1.00 94.88 103 ILE A CA 1
ATOM 824 C C . ILE A 1 103 ? 4.650 -0.439 4.973 1.00 94.88 103 ILE A C 1
ATOM 826 O O . ILE A 1 103 ? 5.071 0.609 4.486 1.00 94.88 103 ILE A O 1
ATOM 830 N N . VAL A 1 104 ? 3.455 -0.521 5.561 1.00 95.94 104 VAL A N 1
ATOM 831 C CA . VAL A 1 104 ? 2.616 0.648 5.847 1.00 95.94 104 VAL A CA 1
ATOM 832 C C . VAL A 1 104 ? 2.413 0.766 7.348 1.00 95.94 104 VAL A C 1
ATOM 834 O O . VAL A 1 104 ? 1.889 -0.142 7.993 1.00 95.94 104 VAL A O 1
ATOM 837 N N . ARG A 1 105 ? 2.789 1.925 7.895 1.00 96.00 105 ARG A N 1
ATOM 838 C CA . ARG A 1 105 ? 2.483 2.309 9.275 1.00 96.00 105 ARG A CA 1
ATOM 839 C C . ARG A 1 105 ? 1.248 3.193 9.308 1.00 96.00 105 ARG A C 1
ATOM 841 O O . ARG A 1 105 ? 1.137 4.134 8.525 1.00 96.00 105 ARG A O 1
ATOM 848 N N . TYR A 1 106 ? 0.326 2.892 10.211 1.00 94.88 106 TYR A N 1
ATOM 849 C CA . TYR A 1 106 ? -0.973 3.551 10.287 1.00 94.88 106 TYR A CA 1
ATOM 850 C C . TYR A 1 106 ? -1.464 3.675 11.733 1.00 94.88 106 TYR A C 1
ATOM 852 O O . TYR A 1 106 ? -0.892 3.115 12.669 1.00 94.88 106 TYR A O 1
ATOM 860 N N . GLY A 1 107 ? -2.508 4.475 11.929 1.00 93.19 107 GLY A N 1
ATOM 861 C CA . GLY A 1 107 ? -3.112 4.710 13.233 1.00 93.19 107 GLY A CA 1
ATOM 862 C C . GLY A 1 107 ? -4.300 5.661 13.145 1.00 93.19 107 GLY A C 1
ATOM 863 O O . GLY A 1 107 ? -4.606 6.203 12.085 1.00 93.19 107 GLY A O 1
ATOM 864 N N . ILE A 1 108 ? -4.985 5.850 14.272 1.00 91.38 108 ILE A N 1
ATOM 865 C CA . ILE A 1 108 ? -6.249 6.602 14.348 1.00 91.38 108 ILE A CA 1
ATOM 866 C C . ILE A 1 108 ? -6.069 8.112 14.559 1.00 91.38 108 ILE A C 1
ATOM 868 O O . ILE A 1 108 ? -7.040 8.861 14.486 1.00 91.38 108 ILE A O 1
ATOM 872 N N . SER A 1 109 ? -4.848 8.573 14.845 1.00 90.25 109 SER A N 1
ATOM 873 C CA . SER A 1 109 ? -4.553 9.990 15.063 1.00 90.25 109 SER A CA 1
ATOM 874 C C . SER A 1 109 ? -3.324 10.431 14.266 1.00 90.25 109 SER A C 1
ATOM 876 O O . SER A 1 109 ? -2.372 9.654 14.152 1.00 90.25 109 SER A O 1
ATOM 878 N N . PRO A 1 110 ? -3.294 11.680 13.762 1.00 91.62 110 PRO A N 1
ATOM 879 C CA . PRO A 1 110 ? -2.132 12.215 13.059 1.00 91.62 110 PRO A CA 1
ATOM 880 C C . PRO A 1 110 ? -0.846 12.046 13.875 1.00 91.62 110 PRO A C 1
ATOM 882 O O . PRO A 1 110 ? -0.846 12.279 15.084 1.00 91.62 110 PRO A O 1
ATOM 885 N N . ASN A 1 111 ? 0.245 11.660 13.211 1.00 89.88 111 ASN A N 1
ATOM 886 C CA . ASN A 1 111 ? 1.572 11.453 13.810 1.00 89.88 111 ASN A CA 1
ATOM 887 C C . ASN A 1 111 ? 1.664 10.338 14.869 1.00 89.88 111 ASN A C 1
ATOM 889 O O . ASN A 1 111 ? 2.683 10.230 15.547 1.00 89.88 111 ASN A O 1
ATOM 893 N N . ASN A 1 112 ? 0.641 9.492 15.005 1.00 90.69 112 ASN A N 1
ATOM 894 C CA . ASN A 1 112 ? 0.677 8.311 15.864 1.00 90.69 112 ASN A CA 1
ATOM 895 C C . ASN A 1 112 ? 0.411 7.057 15.026 1.00 90.69 112 ASN A C 1
ATOM 897 O O . ASN A 1 112 ? -0.728 6.611 14.889 1.00 90.69 112 ASN A O 1
ATOM 901 N N . TYR A 1 113 ? 1.476 6.510 14.445 1.00 93.75 113 TYR A N 1
ATOM 902 C CA . TYR A 1 113 ? 1.424 5.348 13.559 1.00 93.75 113 TYR A CA 1
ATOM 903 C C . TYR A 1 113 ? 1.887 4.088 14.297 1.00 93.75 113 TYR A C 1
ATOM 905 O O . TYR A 1 113 ? 2.931 3.518 13.987 1.00 93.75 113 TYR A O 1
ATOM 913 N N . SER A 1 114 ? 1.152 3.713 15.345 1.00 94.38 114 SER A N 1
ATOM 914 C CA . SER A 1 114 ? 1.511 2.599 16.232 1.00 94.38 114 SER A CA 1
ATOM 915 C C . SER A 1 114 ? 1.194 1.215 15.659 1.00 94.38 114 SER A C 1
ATOM 917 O O . SER A 1 114 ? 1.552 0.215 16.276 1.00 94.38 114 SER A O 1
ATOM 919 N N . LEU A 1 115 ? 0.477 1.148 14.535 1.00 94.12 115 LEU A N 1
ATOM 920 C CA . LEU A 1 115 ? 0.145 -0.092 13.840 1.00 94.12 115 LEU A CA 1
ATOM 921 C C . LEU A 1 115 ? 0.993 -0.214 12.579 1.00 94.12 115 LEU A C 1
ATOM 923 O O . LEU A 1 115 ? 1.329 0.784 11.939 1.00 94.12 115 LEU A O 1
ATOM 927 N N . GLU A 1 116 ? 1.314 -1.447 12.212 1.00 95.81 116 GLU A N 1
ATOM 928 C CA . GLU A 1 116 ? 2.133 -1.761 11.049 1.00 95.81 116 GLU A CA 1
ATOM 929 C C . GLU A 1 116 ? 1.546 -2.969 10.318 1.00 95.81 116 GLU A C 1
ATOM 931 O O . GLU A 1 116 ? 1.102 -3.930 10.946 1.00 95.81 116 GLU A O 1
ATOM 936 N N . ALA A 1 117 ? 1.544 -2.909 8.989 1.00 96.00 117 ALA A N 1
ATOM 937 C CA . ALA A 1 117 ? 1.185 -4.022 8.124 1.00 96.00 117 ALA A CA 1
ATOM 938 C C . ALA A 1 117 ? 2.257 -4.209 7.049 1.00 96.00 117 ALA A C 1
ATOM 940 O O . ALA A 1 117 ? 2.778 -3.233 6.503 1.00 96.00 117 ALA A O 1
ATOM 941 N N . GLN A 1 118 ? 2.553 -5.470 6.739 1.00 96.69 118 GLN A N 1
ATOM 942 C CA . GLN A 1 118 ? 3.481 -5.862 5.682 1.00 96.69 118 GLN A CA 1
ATOM 943 C C . GLN A 1 118 ? 2.705 -6.440 4.501 1.00 96.69 118 GLN A C 1
ATOM 945 O O . GLN A 1 118 ? 1.683 -7.108 4.679 1.00 96.69 118 GLN A O 1
ATOM 950 N N . GLY A 1 119 ? 3.175 -6.149 3.294 1.00 94.12 119 GLY A N 1
ATOM 951 C CA . GLY A 1 119 ? 2.563 -6.605 2.054 1.00 94.12 119 GLY A CA 1
ATOM 952 C C . GLY A 1 119 ? 3.514 -7.377 1.156 1.00 94.12 119 GLY A C 1
ATOM 953 O O . GLY A 1 119 ? 4.567 -7.843 1.580 1.00 94.12 119 GLY A O 1
ATOM 954 N N . GLY A 1 120 ? 3.110 -7.496 -0.105 1.00 93.56 120 GLY A N 1
ATOM 955 C CA . GLY A 1 120 ? 3.926 -8.063 -1.174 1.00 93.56 120 GLY A CA 1
ATOM 956 C C . GLY A 1 120 ? 4.209 -7.041 -2.270 1.00 93.56 120 GLY A C 1
ATOM 957 O O . GLY A 1 120 ? 3.499 -6.036 -2.386 1.00 93.56 120 GLY A O 1
ATOM 958 N N . SER A 1 121 ? 5.228 -7.338 -3.071 1.00 92.88 121 SER A N 1
ATOM 959 C CA . SER A 1 121 ? 5.612 -6.589 -4.267 1.00 92.88 121 SER A CA 1
ATOM 960 C C . SER A 1 121 ? 5.454 -7.475 -5.500 1.00 92.88 121 SER A C 1
ATOM 962 O O . SER A 1 121 ? 5.726 -8.674 -5.443 1.00 92.88 121 SER A O 1
ATOM 964 N N . GLU A 1 122 ? 5.043 -6.882 -6.612 1.00 89.75 122 GLU A N 1
ATOM 965 C CA . GLU A 1 122 ? 5.082 -7.490 -7.938 1.00 89.75 122 GLU A CA 1
ATOM 966 C C . GLU A 1 122 ? 5.746 -6.523 -8.913 1.00 89.75 122 GLU A C 1
ATOM 968 O O . GLU A 1 122 ? 5.471 -5.322 -8.904 1.00 89.75 122 GLU A O 1
ATOM 973 N N . GLU A 1 123 ? 6.607 -7.055 -9.771 1.00 88.44 123 GLU A N 1
ATOM 974 C CA . GLU A 1 123 ? 7.338 -6.268 -10.753 1.00 88.44 123 GLU A CA 1
ATOM 975 C C . GLU A 1 123 ? 6.647 -6.335 -12.121 1.00 88.44 123 GLU A C 1
ATOM 977 O O . GLU A 1 123 ? 6.266 -7.409 -12.598 1.00 88.44 123 GLU A O 1
ATOM 982 N N . PHE A 1 124 ? 6.481 -5.181 -12.771 1.00 81.56 124 PHE A N 1
ATOM 983 C CA . PHE A 1 124 ? 5.822 -5.075 -14.068 1.00 81.56 124 PHE A CA 1
ATOM 984 C C . PHE A 1 124 ? 6.635 -4.246 -15.072 1.00 81.56 124 PHE A C 1
ATOM 986 O O . PHE A 1 124 ? 6.608 -3.011 -15.089 1.00 81.56 124 PHE A O 1
ATOM 993 N N . TYR A 1 125 ? 7.292 -4.949 -15.998 1.00 71.19 125 TYR A N 1
ATOM 994 C CA . TYR A 1 125 ? 7.934 -4.366 -17.177 1.00 71.19 125 TYR A CA 1
ATOM 995 C C . TYR A 1 125 ? 7.118 -4.669 -18.432 1.00 71.19 125 TYR A C 1
ATOM 997 O O . TYR A 1 125 ? 7.186 -5.766 -18.984 1.00 71.19 125 TYR A O 1
ATOM 1005 N N . ASN A 1 126 ? 6.371 -3.690 -18.939 1.00 72.00 126 ASN A N 1
ATOM 1006 C CA . ASN A 1 126 ? 5.770 -3.795 -20.270 1.00 72.00 126 ASN A CA 1
ATOM 1007 C C . ASN A 1 126 ? 6.185 -2.615 -21.147 1.00 72.00 126 ASN A C 1
ATOM 1009 O O . ASN A 1 126 ? 5.489 -1.604 -21.220 1.00 72.00 126 ASN A O 1
ATOM 1013 N N . GLY A 1 127 ? 7.358 -2.731 -21.776 1.00 69.44 127 GLY A N 1
ATOM 1014 C CA . GLY A 1 127 ? 7.879 -1.738 -22.725 1.00 69.44 127 GLY A CA 1
ATOM 1015 C C . GLY A 1 127 ? 8.259 -0.385 -22.113 1.00 69.44 127 GLY A C 1
ATOM 1016 O O . GLY A 1 127 ? 8.722 0.498 -22.827 1.00 69.44 127 GLY A O 1
ATOM 1017 N N . ASN A 1 128 ? 8.092 -0.230 -20.803 1.00 71.88 128 ASN A N 1
ATOM 1018 C CA . ASN A 1 128 ? 8.579 0.895 -20.032 1.00 71.88 128 ASN A CA 1
ATOM 1019 C C . ASN A 1 128 ? 9.828 0.406 -19.300 1.00 71.88 128 ASN A C 1
ATOM 1021 O O . ASN A 1 128 ? 9.710 -0.480 -18.467 1.00 71.88 128 ASN A O 1
ATOM 1025 N N . SER A 1 129 ? 11.011 0.887 -19.671 1.00 68.94 129 SER A N 1
ATOM 1026 C CA . SER A 1 129 ? 12.283 0.526 -19.020 1.00 68.94 129 SER A CA 1
ATOM 1027 C C . SER A 1 129 ? 12.808 1.623 -18.095 1.00 68.94 129 SER A C 1
ATOM 1029 O O . SER A 1 129 ? 13.852 1.464 -17.473 1.00 68.94 129 SER A O 1
ATOM 1031 N N . ARG A 1 130 ? 12.118 2.766 -18.063 1.00 69.44 130 ARG A N 1
ATOM 1032 C CA . ARG A 1 130 ? 12.468 3.952 -17.277 1.00 69.44 130 ARG A CA 1
ATOM 1033 C C . ARG A 1 130 ? 11.287 4.349 -16.399 1.00 69.44 130 ARG A C 1
ATOM 1035 O O . ARG A 1 130 ? 11.040 5.526 -16.226 1.00 69.44 130 ARG A O 1
ATOM 1042 N N . GLY A 1 131 ? 10.466 3.399 -15.978 1.00 73.75 131 GLY A N 1
ATOM 1043 C CA . GLY A 1 131 ? 9.202 3.655 -15.303 1.00 73.75 131 GLY A CA 1
ATOM 1044 C C . GLY A 1 131 ? 9.208 3.257 -13.841 1.00 73.75 131 GLY A C 1
ATOM 1045 O O . GLY A 1 131 ? 10.202 2.805 -13.291 1.00 73.75 131 GLY A O 1
ATOM 1046 N N . VAL A 1 132 ? 8.037 3.396 -13.232 1.00 78.38 132 VAL A N 1
ATOM 1047 C CA . VAL A 1 132 ? 7.744 2.794 -11.935 1.00 78.38 132 VAL A CA 1
ATOM 1048 C C . VAL A 1 132 ? 7.358 1.339 -12.207 1.00 78.38 132 VAL A C 1
ATOM 1050 O O . VAL A 1 132 ? 6.380 1.096 -12.918 1.00 78.38 132 VAL A O 1
ATOM 1053 N N . HIS A 1 133 ? 8.171 0.395 -11.736 1.00 84.88 133 HIS A N 1
ATOM 1054 C CA . HIS A 1 133 ? 8.054 -1.030 -12.084 1.00 84.88 133 HIS A CA 1
ATOM 1055 C C . HIS A 1 133 ? 7.605 -1.891 -10.920 1.00 84.88 133 HIS A C 1
ATOM 1057 O O . HIS A 1 133 ? 6.996 -2.936 -11.133 1.00 84.88 133 HIS A O 1
ATOM 1063 N N . ASN A 1 134 ? 7.868 -1.436 -9.701 1.00 89.94 134 ASN A N 1
ATOM 1064 C CA . ASN A 1 134 ? 7.594 -2.200 -8.503 1.00 89.94 134 ASN A CA 1
ATOM 1065 C C . ASN A 1 134 ? 6.247 -1.766 -7.959 1.00 89.94 134 ASN A C 1
ATOM 1067 O O . ASN A 1 134 ? 6.074 -0.618 -7.564 1.00 89.94 134 ASN A O 1
ATOM 1071 N N . HIS A 1 135 ? 5.275 -2.668 -7.993 1.00 92.50 135 HIS A N 1
ATOM 1072 C CA . HIS A 1 135 ? 3.936 -2.446 -7.478 1.00 92.50 135 HIS A CA 1
ATOM 1073 C C . HIS A 1 135 ? 3.786 -3.153 -6.140 1.00 92.50 135 HIS A C 1
ATOM 1075 O O . HIS A 1 135 ? 3.902 -4.371 -6.042 1.00 92.50 135 HIS A O 1
ATOM 1081 N N . HIS A 1 136 ? 3.464 -2.392 -5.107 1.00 94.94 136 HIS A N 1
ATOM 1082 C CA . HIS A 1 136 ? 3.314 -2.888 -3.751 1.00 94.94 136 HIS A CA 1
ATOM 1083 C C . HIS A 1 136 ? 1.844 -2.949 -3.366 1.00 94.94 136 HIS A C 1
ATOM 1085 O O . HIS A 1 136 ? 1.059 -2.055 -3.695 1.00 94.94 136 HIS A O 1
ATOM 1091 N N . ARG A 1 137 ? 1.472 -3.991 -2.622 1.00 96.00 137 ARG A N 1
ATOM 1092 C CA . ARG A 1 137 ? 0.123 -4.178 -2.086 1.00 96.00 137 ARG A CA 1
ATOM 1093 C C . ARG A 1 137 ? 0.189 -4.592 -0.624 1.00 96.00 137 ARG A C 1
ATOM 1095 O O . ARG A 1 137 ? 0.642 -5.690 -0.307 1.00 96.00 137 ARG A O 1
ATOM 1102 N N . VAL A 1 138 ? -0.350 -3.752 0.255 1.00 97.19 138 VAL A N 1
ATOM 1103 C CA . VAL A 1 138 ? -0.392 -3.966 1.707 1.00 97.19 138 VAL A CA 1
ATOM 1104 C C . VAL A 1 138 ? -1.843 -3.988 2.177 1.00 97.19 138 VAL A C 1
ATOM 1106 O O . VAL A 1 138 ? -2.602 -3.060 1.907 1.00 97.19 138 VAL A O 1
ATOM 1109 N N . LYS A 1 139 ? -2.248 -5.051 2.878 1.00 97.44 139 LYS A N 1
ATOM 1110 C CA . LYS A 1 139 ? -3.588 -5.178 3.467 1.00 97.44 139 LYS A CA 1
ATOM 1111 C C . LYS A 1 139 ? -3.528 -4.781 4.945 1.00 97.44 139 LYS A C 1
ATOM 1113 O O . LYS A 1 139 ? -2.790 -5.387 5.714 1.00 97.44 139 LYS A O 1
ATOM 1118 N N . LEU A 1 140 ? -4.300 -3.770 5.324 1.00 96.06 140 LEU A N 1
ATOM 1119 C CA . LEU A 1 140 ? -4.450 -3.269 6.687 1.00 96.06 140 LEU A CA 1
ATOM 1120 C C . LEU A 1 140 ? -5.671 -3.909 7.343 1.00 96.06 140 LEU A C 1
ATOM 1122 O O . LEU A 1 140 ? -6.702 -4.073 6.689 1.00 96.06 140 LEU A O 1
ATOM 1126 N N . HIS A 1 141 ? -5.569 -4.179 8.641 1.00 91.94 141 HIS A N 1
ATOM 1127 C CA . HIS A 1 141 ? -6.712 -4.516 9.485 1.00 91.94 141 HIS A CA 1
ATOM 1128 C C . HIS A 1 141 ? -7.039 -3.299 10.358 1.00 91.94 141 HIS A C 1
ATOM 1130 O O . HIS A 1 141 ? -6.169 -2.828 11.101 1.00 91.94 141 HIS A O 1
ATOM 1136 N N . VAL A 1 142 ? -8.240 -2.745 10.194 1.00 79.19 142 VAL A N 1
ATOM 1137 C CA . VAL A 1 142 ? -8.672 -1.444 10.735 1.00 79.19 142 VAL A CA 1
ATOM 1138 C C . VAL A 1 142 ? -9.837 -1.619 11.696 1.00 79.19 142 VAL A C 1
ATOM 1140 O O . VAL A 1 142 ? -10.786 -2.355 11.343 1.00 79.19 142 VAL A O 1
#

Foldseek 3Di:
DVVVVVVVVVVVVVVVVVCVVVVPPPPPPVVVVVCCVVCVVVPPDPDDDDDDDDDDDPDDPPPPVQQDLPWPDWAPWDKDADPDPQKIKIKTFTSYDDPDFDKDFDDDDPPDRPDMWGWHWDFDDDPDPRDGGIMTITMDGD

Secondary structure (DSSP, 8-state):
-HHHHHHHHHHHHHHHHHHHHHT---HHHHHHHHHHHHSSS--------S--------SSS-------TT----EEEEEEE-SSTTEEEEEEEESSPPSSPPEEEE-SBTTB--EEEE-EEEE--SS-SSS--EEEEEEEE-

pLDDT: mean 72.89, std 20.87, range [36.56, 97.62]

Organism: Owenia fusiformis (NCBI:txid6347)

Sequence (142 aa):
MMQVMKLQCILLLLIFLFVTINSRPSKDRSITALKNLFMRDLKWKPSDHPGVREKRQSSWWDEETTIDPEDFTPQQIHLSLGDDASEMVVMFATVADGSDPPIVRYGISPNNYSLEAQGGSEEFYNGNSRGVHNHHRVKLHV

Radius of gyration: 24.86 Å; chains: 1; bounding box: 65×34×67 Å

InterPro domains:
  IPR008963 Purple acid phosphatase-like, N-terminal [SSF49363] (66-136)
  IPR015914 Purple acid phosphatase, N-terminal [PF16656] (74-140)